Protein AF-A0A9J7HTY8-F1 (afdb_monomer_lite)

InterPro domains:
  IPR006966 Peroxin-3 [PF04882] (3-124)
  IPR006966 Peroxin-3 [PTHR28080] (1-126)

Radius of gyration: 23.82 Å; chains: 1; bounding box: 60×29×74 Å

Secondary structure (DSSP, 8-state):
--PPPPGGGTTTGGGS-HHHHHHHHHHHHHHHHHHSHHHHHHHHHHHHHHHHHHHHHHHHHHHHH------TT--S-------HHHHHHHHHHHHHHHTPSSS-HHHHHHHH-HHHHHHHHHHHHHHHS----S---

Organism: Branchiostoma floridae (NCBI:txid7739)

Structure (mmCIF, N/CA/C/O backbone):
data_AF-A0A9J7HTY8-F1
#
_entry.id   AF-A0A9J7HTY8-F1
#
loop_
_atom_site.group_PDB
_atom_site.id
_atom_site.type_symbol
_atom_site.label_atom_id
_atom_site.label_alt_id
_atom_site.label_comp_id
_atom_site.label_asym_id
_atom_site.label_entity_id
_atom_site.label_seq_id
_atom_site.pdbx_PDB_ins_code
_atom_site.Cartn_x
_atom_site.Cartn_y
_atom_site.Cartn_z
_atom_site.occupancy
_atom_site.B_iso_or_equiv
_atom_site.auth_seq_id
_atom_site.auth_comp_id
_atom_site.auth_asym_id
_atom_site.auth_atom_id
_atom_site.pdbx_PDB_model_num
ATOM 1 N N . MET A 1 1 ? 4.167 -3.353 11.905 1.00 80.31 1 MET A N 1
ATOM 2 C CA . MET A 1 1 ? 3.837 -1.914 12.057 1.00 80.31 1 MET A CA 1
ATOM 3 C C . MET A 1 1 ? 3.720 -1.522 13.525 1.00 80.31 1 MET A C 1
ATOM 5 O O . MET A 1 1 ? 4.128 -0.420 13.856 1.00 80.31 1 MET A O 1
ATOM 9 N N . LEU A 1 2 ? 3.249 -2.417 14.399 1.00 85.62 2 LEU A N 1
ATOM 10 C CA . LEU A 1 2 ? 3.370 -2.299 15.855 1.00 85.62 2 LEU A CA 1
ATOM 11 C C . LEU A 1 2 ? 4.432 -3.286 16.385 1.00 85.62 2 LEU A C 1
ATOM 13 O O . LEU A 1 2 ? 4.692 -4.280 15.700 1.00 85.62 2 LEU A O 1
ATOM 17 N N . PRO A 1 3 ? 5.073 -3.012 17.536 1.00 84.12 3 PRO A N 1
ATOM 18 C CA . PRO A 1 3 ? 5.941 -3.979 18.210 1.00 84.12 3 PRO A CA 1
ATOM 19 C C . PRO A 1 3 ? 5.132 -5.179 18.725 1.00 84.12 3 PRO A C 1
ATOM 21 O O . PRO A 1 3 ? 3.932 -5.056 18.966 1.00 84.12 3 PRO A O 1
ATOM 24 N N . GLU A 1 4 ? 5.779 -6.331 18.909 1.00 80.12 4 GLU A N 1
ATOM 25 C CA . GLU A 1 4 ? 5.144 -7.509 19.518 1.00 80.12 4 GLU A CA 1
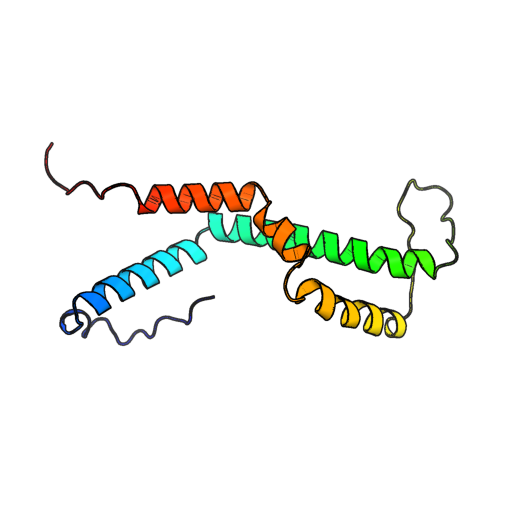ATOM 26 C C . GLU A 1 4 ? 4.679 -7.201 20.953 1.00 80.12 4 GLU A C 1
ATOM 28 O O . GLU A 1 4 ? 5.205 -6.304 21.614 1.00 80.12 4 GLU A O 1
ATOM 33 N N . GLU A 1 5 ? 3.636 -7.894 21.412 1.00 69.06 5 GLU A N 1
ATOM 34 C CA . GLU A 1 5 ? 3.170 -7.747 22.795 1.00 69.06 5 GLU A CA 1
ATOM 35 C C . GLU A 1 5 ? 4.123 -8.521 23.710 1.00 69.06 5 GLU A C 1
ATOM 37 O O . GLU A 1 5 ? 4.325 -9.717 23.522 1.00 69.06 5 GLU A O 1
ATOM 42 N N . GLU A 1 6 ? 4.723 -7.853 24.696 1.00 63.69 6 GLU A N 1
ATOM 43 C CA . GLU A 1 6 ? 5.432 -8.547 25.773 1.00 63.69 6 GLU A CA 1
ATOM 44 C C . GLU A 1 6 ? 4.388 -9.239 26.672 1.00 63.69 6 GLU A C 1
ATOM 46 O O . GLU A 1 6 ? 3.567 -8.569 27.301 1.00 63.69 6 GLU A O 1
ATOM 51 N N . GLU A 1 7 ? 4.413 -10.578 26.740 1.00 54.81 7 GLU A N 1
ATOM 52 C CA . GLU A 1 7 ? 3.445 -11.427 27.471 1.00 54.81 7 GLU A CA 1
ATOM 53 C C . GLU A 1 7 ? 3.369 -11.166 29.000 1.00 54.81 7 GLU A C 1
ATOM 55 O O . GLU A 1 7 ? 2.498 -11.701 29.685 1.00 54.81 7 GLU A O 1
ATOM 60 N N . GLU A 1 8 ? 4.229 -10.320 29.577 1.00 51.22 8 GLU A N 1
ATOM 61 C CA . GLU A 1 8 ? 4.382 -10.160 31.035 1.00 51.22 8 GLU A CA 1
ATOM 62 C C . GLU A 1 8 ? 3.332 -9.266 31.743 1.00 51.22 8 GLU A C 1
ATOM 64 O O . GLU A 1 8 ? 3.471 -8.976 32.932 1.00 51.22 8 GLU A O 1
ATOM 69 N N . LYS A 1 9 ? 2.253 -8.820 31.084 1.00 52.62 9 LYS A N 1
ATOM 70 C CA . LYS A 1 9 ? 1.348 -7.782 31.644 1.00 52.62 9 LYS A CA 1
ATOM 71 C C . LYS A 1 9 ? -0.061 -8.206 32.067 1.00 52.62 9 LYS A C 1
ATOM 73 O O . LYS A 1 9 ? -0.856 -7.337 32.426 1.00 52.62 9 LYS A O 1
ATOM 78 N N . LEU A 1 10 ? -0.379 -9.499 32.115 1.00 50.31 10 LEU A N 1
ATOM 79 C CA . LEU A 1 10 ? -1.708 -9.945 32.569 1.00 50.31 10 LEU A CA 1
ATOM 80 C C . LEU A 1 10 ? -1.970 -9.678 34.069 1.00 50.31 10 LEU A C 1
ATOM 82 O O . LEU A 1 10 ? -3.116 -9.436 34.436 1.00 50.31 10 LEU A O 1
ATOM 86 N N . ASP A 1 11 ? -0.929 -9.595 34.908 1.00 49.44 11 ASP A N 1
ATOM 87 C CA . ASP A 1 11 ? -1.059 -9.344 36.361 1.00 49.44 11 ASP A CA 1
ATOM 88 C C . ASP A 1 11 ? -0.927 -7.860 36.781 1.00 49.44 11 ASP A C 1
ATOM 90 O O . ASP A 1 11 ? -1.134 -7.527 37.947 1.00 49.44 11 ASP A O 1
ATOM 94 N N . GLN A 1 12 ? -0.600 -6.938 35.861 1.00 54.50 12 GLN A N 1
ATOM 95 C CA . GLN A 1 12 ? -0.390 -5.509 36.180 1.00 54.50 12 GLN A CA 1
ATOM 96 C C . GLN A 1 12 ? -1.484 -4.565 35.663 1.00 54.50 12 GLN A C 1
ATOM 98 O O . GLN A 1 12 ? -1.504 -3.397 36.061 1.00 54.50 12 GLN A O 1
ATOM 103 N N . ALA A 1 13 ? -2.424 -5.046 34.843 1.00 53.38 13 ALA A N 1
ATOM 104 C CA . ALA A 1 13 ? -3.472 -4.215 34.240 1.00 53.38 13 ALA A CA 1
ATOM 105 C C . ALA A 1 13 ? -4.341 -3.476 35.280 1.00 53.38 13 ALA A C 1
ATOM 107 O O . ALA A 1 13 ? -4.769 -2.349 35.045 1.00 53.38 13 ALA A O 1
ATOM 108 N N . SER A 1 14 ? -4.536 -4.053 36.471 1.00 54.28 14 SER A N 1
ATOM 109 C CA . SER A 1 14 ? -5.301 -3.427 37.559 1.00 54.28 14 SER A CA 1
ATOM 110 C C . SER A 1 14 ? -4.567 -2.298 38.299 1.00 54.28 14 SER A C 1
ATOM 112 O O . SER A 1 14 ? -5.171 -1.653 39.152 1.00 54.28 14 SER A O 1
ATOM 114 N N . SER A 1 15 ? -3.277 -2.069 38.018 1.00 65.25 15 SER A N 1
ATOM 115 C CA . SER A 1 15 ? -2.462 -1.001 38.631 1.00 65.25 15 SER A CA 1
ATOM 116 C C . SER A 1 15 ? -2.189 0.193 37.709 1.00 65.25 15 SER A C 1
ATOM 118 O O . SER A 1 15 ? -1.566 1.164 38.136 1.00 65.25 15 SER A O 1
ATOM 120 N N . LEU A 1 16 ? -2.652 0.131 36.459 1.00 72.81 16 LEU A N 1
ATOM 121 C CA . LEU A 1 16 ? -2.436 1.168 35.455 1.00 72.81 16 LEU A CA 1
ATOM 122 C C . LEU A 1 16 ? -3.377 2.360 35.662 1.00 72.81 16 LEU A C 1
ATOM 124 O O . LEU A 1 16 ? -4.531 2.189 36.070 1.00 72.81 16 LEU A O 1
ATOM 128 N N . SER A 1 17 ? -2.894 3.566 35.342 1.00 86.19 17 SER A N 1
ATOM 129 C CA . SER A 1 17 ? -3.732 4.770 35.309 1.00 86.19 17 SER A CA 1
ATOM 130 C C . SER A 1 17 ? -4.909 4.577 34.347 1.00 86.19 17 SER A C 1
ATOM 132 O O . SER A 1 17 ? -4.826 3.800 33.396 1.00 86.19 17 SER A O 1
ATOM 134 N N . GLN A 1 18 ? -6.008 5.304 34.553 1.00 87.38 18 GLN A N 1
ATOM 135 C CA . GLN A 1 18 ? -7.152 5.267 33.638 1.00 87.38 18 GLN A CA 1
ATOM 136 C C . GLN A 1 18 ? -6.737 5.612 32.195 1.00 87.38 18 GLN A C 1
ATOM 138 O O . GLN A 1 18 ? -7.201 4.970 31.256 1.00 87.38 18 GLN A O 1
ATOM 143 N N . ASP A 1 19 ? -5.812 6.559 32.026 1.00 90.25 19 ASP A N 1
ATOM 144 C CA . ASP A 1 19 ? -5.268 6.937 30.716 1.00 90.25 19 ASP A CA 1
ATOM 145 C C . ASP A 1 19 ? -4.452 5.803 30.077 1.00 90.25 19 ASP A C 1
ATOM 147 O O . ASP A 1 19 ? -4.559 5.561 28.875 1.00 90.25 19 ASP A O 1
ATOM 151 N N . ASP A 1 20 ? -3.689 5.058 30.881 1.00 89.12 20 ASP A N 1
ATOM 152 C CA . ASP A 1 20 ? -2.898 3.915 30.412 1.00 89.12 20 ASP A CA 1
ATOM 153 C C . ASP A 1 20 ? -3.805 2.762 29.966 1.00 89.12 20 ASP A C 1
ATOM 155 O O . ASP A 1 20 ? -3.519 2.096 28.972 1.00 89.12 20 ASP A O 1
ATOM 159 N N . GLN A 1 21 ? -4.926 2.549 30.660 1.00 87.75 21 GLN A N 1
ATOM 160 C CA . GLN A 1 21 ? -5.930 1.556 30.269 1.00 87.75 21 GLN A CA 1
ATOM 161 C C . GLN A 1 21 ? -6.596 1.929 28.936 1.00 87.75 21 GLN A C 1
ATOM 163 O O . GLN A 1 21 ? -6.789 1.066 28.078 1.00 87.75 21 GLN A O 1
ATOM 168 N N . VAL A 1 22 ? -6.908 3.215 28.726 1.00 90.56 22 VAL A N 1
ATOM 169 C CA . VAL A 1 22 ? -7.444 3.716 27.448 1.00 90.56 22 VAL A CA 1
ATOM 170 C C . VAL A 1 22 ? -6.420 3.555 26.326 1.00 90.56 22 VAL A C 1
ATOM 172 O O . VAL A 1 22 ? -6.765 3.069 25.250 1.00 90.56 22 VAL A O 1
ATOM 175 N N . LEU A 1 23 ? -5.158 3.913 26.570 1.00 90.44 23 LEU A N 1
ATOM 176 C CA . LEU A 1 23 ? -4.084 3.758 25.591 1.00 90.44 23 LEU A CA 1
ATOM 177 C C . LEU A 1 23 ? -3.850 2.286 25.232 1.00 90.44 23 LEU A C 1
ATOM 179 O O . LEU A 1 23 ? -3.710 1.963 24.055 1.00 90.44 23 LEU A O 1
ATOM 183 N N . GLN A 1 24 ? -3.841 1.388 26.220 1.00 89.44 24 GLN A N 1
ATOM 184 C CA . GLN A 1 24 ? -3.686 -0.047 25.986 1.00 89.44 24 GLN A CA 1
ATOM 185 C C . GLN A 1 24 ? -4.833 -0.599 25.134 1.00 89.44 24 GLN A C 1
ATOM 187 O O . GLN A 1 24 ? -4.581 -1.347 24.190 1.00 89.44 24 GLN A O 1
ATOM 192 N N . LYS A 1 25 ? -6.075 -0.182 25.415 1.00 90.19 25 LYS A N 1
ATOM 193 C CA . LYS A 1 25 ? -7.238 -0.538 24.596 1.00 90.19 25 LYS A CA 1
ATOM 194 C C . LYS A 1 25 ? -7.080 -0.043 23.155 1.00 90.19 25 LYS A C 1
ATOM 196 O O . LYS A 1 25 ? -7.235 -0.833 22.233 1.00 90.19 25 LYS A O 1
ATOM 201 N N . LEU A 1 26 ? -6.698 1.221 22.958 1.00 92.31 26 LEU A N 1
ATOM 202 C CA . LEU A 1 26 ? -6.503 1.788 21.620 1.00 92.31 26 LEU A CA 1
ATOM 203 C C . LEU A 1 26 ? -5.404 1.054 20.835 1.00 92.31 26 LEU A C 1
ATOM 205 O O . LEU A 1 26 ? -5.549 0.820 19.637 1.00 92.31 26 LEU A O 1
ATOM 209 N N . LEU A 1 27 ? -4.304 0.677 21.495 1.00 92.56 27 LEU A N 1
ATOM 210 C CA . LEU A 1 27 ? -3.215 -0.082 20.871 1.00 92.56 27 LEU A CA 1
ATOM 211 C C . LEU A 1 27 ? -3.642 -1.501 20.485 1.00 92.56 27 LEU A C 1
ATOM 213 O O . LEU A 1 27 ? -3.281 -1.953 19.400 1.00 92.56 27 LEU A O 1
ATOM 217 N N . SER A 1 28 ? -4.416 -2.173 21.342 1.00 91.38 28 SER A N 1
ATOM 218 C CA . SER A 1 28 ? -5.009 -3.483 21.049 1.00 91.38 28 SER A CA 1
ATOM 219 C C . SER A 1 28 ? -5.958 -3.398 19.852 1.00 91.38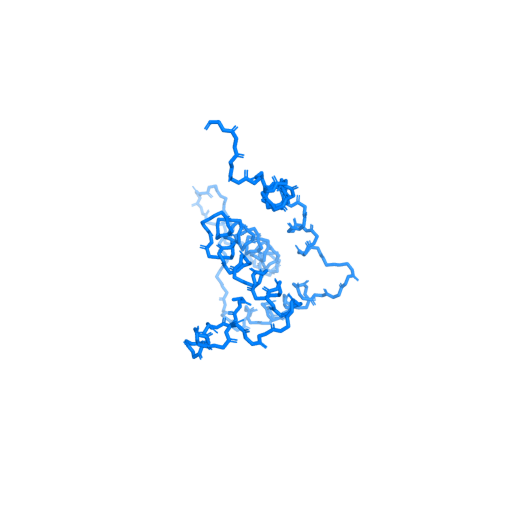 28 SER A C 1
ATOM 221 O O . SER A 1 28 ? -5.769 -4.118 18.879 1.00 91.38 28 SER A O 1
ATOM 223 N N . GLU A 1 29 ? -6.894 -2.450 19.850 1.00 94.00 29 GLU A N 1
ATOM 224 C CA . GLU A 1 29 ? -7.827 -2.258 18.733 1.00 94.00 29 GLU A CA 1
ATOM 225 C C . GLU A 1 29 ? -7.093 -1.886 17.432 1.00 94.00 29 GLU A C 1
ATOM 227 O O . GLU A 1 29 ? -7.432 -2.365 16.352 1.00 94.00 29 GLU A O 1
ATOM 232 N N . THR A 1 30 ? -6.034 -1.073 17.517 1.00 95.12 30 THR A N 1
ATOM 233 C CA . THR A 1 30 ? -5.198 -0.732 16.353 1.00 95.12 30 THR A CA 1
ATOM 234 C C . THR A 1 30 ? -4.444 -1.954 15.823 1.00 95.12 30 THR A C 1
ATOM 236 O O . THR A 1 30 ? -4.271 -2.082 14.610 1.00 95.12 30 THR A O 1
ATOM 239 N N . ARG A 1 31 ? -3.991 -2.858 16.700 1.00 94.81 31 ARG A N 1
ATOM 240 C CA . ARG A 1 31 ? -3.363 -4.122 16.297 1.00 94.81 31 ARG A CA 1
ATOM 241 C C . ARG A 1 31 ? -4.350 -4.995 15.542 1.00 94.81 31 ARG A C 1
ATOM 243 O O . ARG A 1 31 ? -4.046 -5.365 14.411 1.00 94.81 31 ARG A O 1
ATOM 250 N N . ASP A 1 32 ? -5.533 -5.216 16.108 1.00 94.81 32 ASP A N 1
ATOM 251 C CA . ASP A 1 32 ? -6.597 -5.992 15.466 1.00 94.81 32 ASP A CA 1
ATOM 252 C C . ASP A 1 32 ? -6.938 -5.411 14.083 1.00 94.81 32 ASP A C 1
ATOM 254 O O . ASP A 1 32 ? -7.073 -6.138 13.097 1.00 94.81 32 ASP A O 1
ATOM 258 N N . MET A 1 33 ? -6.982 -4.079 13.974 1.00 95.69 33 MET A N 1
ATOM 259 C CA . MET A 1 33 ? -7.188 -3.390 12.701 1.00 95.69 33 MET A CA 1
ATOM 260 C C . MET A 1 33 ? -6.054 -3.617 11.696 1.00 95.69 33 MET A C 1
ATOM 262 O O . MET A 1 33 ? -6.337 -3.868 10.528 1.00 95.69 33 MET A O 1
ATOM 266 N N . ILE A 1 34 ? -4.785 -3.543 12.106 1.00 95.94 34 ILE A N 1
ATOM 267 C CA . ILE A 1 34 ? -3.626 -3.779 11.221 1.00 95.94 34 ILE A CA 1
ATOM 268 C C . ILE A 1 34 ? -3.537 -5.251 10.793 1.00 95.94 34 ILE A C 1
ATOM 270 O O . ILE A 1 34 ? -3.081 -5.554 9.690 1.00 95.94 34 ILE A O 1
ATOM 274 N N . GLU A 1 35 ? -3.967 -6.172 11.648 1.00 95.19 35 GLU A N 1
ATOM 275 C CA . GLU A 1 35 ? -3.987 -7.606 11.357 1.00 95.19 35 GLU A CA 1
ATOM 276 C C . GLU A 1 35 ? -5.209 -8.018 10.524 1.00 95.19 35 GLU A C 1
ATOM 278 O O . GLU A 1 35 ? -5.195 -9.081 9.897 1.00 95.19 35 GLU A O 1
ATOM 283 N N . SER A 1 36 ? -6.230 -7.159 10.440 1.00 96.81 36 SER A N 1
ATOM 284 C CA . SER A 1 36 ? -7.446 -7.412 9.670 1.00 96.81 36 SER A CA 1
ATOM 285 C C . SER A 1 36 ? -7.183 -7.652 8.177 1.00 96.81 36 SER A C 1
ATOM 287 O O . SER A 1 36 ? -6.293 -7.069 7.549 1.00 96.81 36 SER A O 1
ATOM 289 N N . VAL A 1 37 ? -8.024 -8.495 7.573 1.00 97.75 37 VAL A N 1
ATOM 290 C CA . VAL A 1 37 ? -7.979 -8.798 6.132 1.00 97.75 37 VAL A CA 1
ATOM 291 C C . VAL A 1 37 ? -8.250 -7.547 5.290 1.00 97.75 37 VAL A C 1
ATOM 293 O O . VAL A 1 37 ? -7.645 -7.375 4.229 1.00 97.75 37 VAL A O 1
ATOM 296 N N . ASP A 1 38 ? -9.116 -6.653 5.769 1.00 97.06 38 ASP A N 1
ATOM 297 C CA . ASP A 1 38 ? -9.447 -5.406 5.081 1.00 97.06 38 ASP A CA 1
ATOM 298 C C . ASP A 1 38 ? -8.228 -4.482 5.000 1.00 97.06 38 ASP A C 1
ATOM 300 O O . ASP A 1 38 ? -7.901 -3.988 3.917 1.00 97.06 38 ASP A O 1
ATOM 304 N N . PHE A 1 39 ? -7.488 -4.327 6.105 1.00 97.62 39 PHE A N 1
ATOM 305 C CA . PHE A 1 39 ? -6.240 -3.567 6.108 1.00 97.62 39 PHE A CA 1
ATOM 306 C C . PHE A 1 39 ? -5.203 -4.177 5.162 1.00 97.62 39 PHE A C 1
ATOM 308 O O . PHE A 1 39 ? -4.629 -3.462 4.339 1.00 97.62 39 PHE A O 1
ATOM 315 N N . GLN A 1 40 ? -4.989 -5.496 5.226 1.00 97.44 40 GLN A N 1
ATOM 316 C CA . GLN A 1 40 ? -4.046 -6.186 4.339 1.00 97.44 40 GLN A CA 1
ATOM 317 C C . GLN A 1 40 ? -4.418 -6.000 2.861 1.00 97.44 40 GLN A C 1
ATOM 319 O O . GLN A 1 40 ? -3.552 -5.708 2.039 1.00 97.44 40 GLN A O 1
ATOM 324 N N . THR A 1 41 ? -5.709 -6.085 2.527 1.00 98.00 41 THR A N 1
ATOM 325 C CA . THR A 1 41 ? -6.218 -5.890 1.161 1.00 98.00 41 THR A CA 1
ATOM 326 C C . THR A 1 41 ? -5.925 -4.483 0.646 1.00 98.00 41 THR A C 1
ATOM 328 O O . THR A 1 41 ? -5.460 -4.312 -0.484 1.00 98.00 41 THR A O 1
ATOM 331 N N . VAL A 1 42 ? -6.182 -3.463 1.464 1.00 97.88 42 VAL A N 1
ATOM 332 C CA . VAL A 1 42 ? -5.924 -2.063 1.104 1.00 97.88 42 VAL A CA 1
ATOM 333 C C . VAL A 1 42 ? -4.424 -1.813 0.977 1.00 97.88 42 VAL A C 1
ATOM 335 O O . VAL A 1 42 ? -3.989 -1.219 -0.008 1.00 97.88 42 VAL A O 1
ATOM 338 N N . LEU A 1 43 ? -3.618 -2.327 1.910 1.00 97.31 43 LEU A N 1
ATOM 339 C CA . LEU A 1 43 ? -2.162 -2.218 1.866 1.00 97.31 43 LEU A CA 1
ATOM 340 C C . LEU A 1 43 ? -1.581 -2.861 0.600 1.00 97.31 43 LEU A C 1
ATOM 342 O O . LEU A 1 43 ? -0.751 -2.245 -0.070 1.00 97.31 43 LEU A O 1
ATOM 346 N N . SER A 1 44 ? -2.034 -4.063 0.233 1.00 97.56 44 SER A N 1
ATOM 347 C CA . SER A 1 44 ? -1.617 -4.728 -1.004 1.00 97.56 44 SER A CA 1
ATOM 348 C C . SER A 1 44 ? -1.948 -3.894 -2.240 1.00 97.56 44 SER A C 1
ATOM 350 O O . SER A 1 44 ? -1.079 -3.723 -3.092 1.00 97.56 44 SER A O 1
ATOM 352 N N . LYS A 1 45 ? -3.149 -3.302 -2.311 1.00 96.88 45 LYS A N 1
ATOM 353 C CA . LYS A 1 45 ? -3.529 -2.403 -3.414 1.00 96.88 45 LYS A CA 1
ATOM 354 C C . LYS A 1 45 ? -2.641 -1.160 -3.483 1.00 96.88 45 LYS A C 1
ATOM 356 O O . LYS A 1 45 ? -2.222 -0.772 -4.572 1.00 96.88 45 LYS A O 1
ATOM 361 N N . CYS A 1 46 ? -2.319 -0.550 -2.342 1.00 95.94 46 CYS A N 1
ATOM 362 C CA . CYS A 1 46 ? -1.406 0.594 -2.279 1.00 95.94 46 CYS A CA 1
ATOM 363 C C . CYS A 1 46 ? -0.002 0.234 -2.787 1.00 95.94 46 CYS A C 1
ATOM 365 O O . CYS A 1 46 ? 0.601 0.995 -3.548 1.00 95.94 46 CYS A O 1
ATOM 367 N N . LEU A 1 47 ? 0.520 -0.930 -2.389 1.00 95.81 47 LEU A N 1
ATOM 368 C CA . LEU A 1 47 ? 1.824 -1.413 -2.842 1.00 95.81 47 LEU A CA 1
ATOM 369 C C . LEU A 1 47 ? 1.819 -1.707 -4.344 1.00 95.81 47 LEU A C 1
ATOM 371 O O . LEU A 1 47 ? 2.722 -1.261 -5.045 1.00 95.81 47 LEU A O 1
ATOM 375 N N . GLU A 1 48 ? 0.801 -2.399 -4.851 1.00 95.75 48 GLU A N 1
ATOM 376 C CA . GLU A 1 48 ? 0.669 -2.717 -6.276 1.00 95.75 48 GLU A CA 1
ATOM 377 C C . GLU A 1 48 ? 0.603 -1.452 -7.142 1.00 95.75 48 GLU A C 1
ATOM 379 O O . GLU A 1 48 ? 1.347 -1.334 -8.120 1.00 95.75 48 GLU A O 1
ATOM 384 N N . ALA A 1 49 ? -0.210 -0.467 -6.747 1.00 93.69 49 ALA A N 1
ATOM 385 C CA . ALA A 1 49 ? -0.284 0.824 -7.428 1.00 93.69 49 ALA A CA 1
ATOM 386 C C . ALA A 1 49 ? 1.074 1.551 -7.421 1.00 93.69 49 ALA A C 1
ATOM 388 O O . ALA A 1 49 ? 1.527 2.044 -8.455 1.00 93.69 49 ALA A O 1
ATOM 389 N N . SER A 1 50 ? 1.763 1.555 -6.275 1.00 91.94 50 SER A N 1
ATOM 390 C CA . SER A 1 50 ? 3.073 2.204 -6.128 1.00 91.94 50 SER A CA 1
ATOM 391 C C . SER A 1 50 ? 4.159 1.532 -6.969 1.00 91.94 50 SER A C 1
ATOM 393 O O . SER A 1 50 ? 4.953 2.218 -7.611 1.00 91.94 50 SER A O 1
ATOM 395 N N . PHE A 1 51 ? 4.199 0.197 -6.997 1.00 93.62 51 PHE A N 1
ATOM 396 C CA . PHE A 1 51 ? 5.162 -0.549 -7.808 1.00 93.62 51 PHE A CA 1
ATOM 397 C C . PHE A 1 51 ? 4.876 -0.428 -9.303 1.00 93.62 51 PHE A C 1
ATOM 399 O O . PHE A 1 51 ? 5.820 -0.322 -10.081 1.00 93.62 51 PHE A O 1
ATOM 406 N N . THR A 1 52 ? 3.604 -0.392 -9.705 1.00 92.81 52 THR A N 1
ATOM 407 C CA . THR A 1 52 ? 3.218 -0.133 -11.101 1.00 92.81 52 THR A CA 1
ATOM 408 C C . THR A 1 52 ? 3.759 1.221 -11.549 1.00 92.81 52 THR A C 1
ATOM 410 O O . THR A 1 52 ? 4.499 1.297 -12.526 1.00 92.81 52 THR A O 1
ATOM 413 N N . ARG A 1 53 ? 3.514 2.268 -10.754 1.00 90.94 53 ARG A N 1
ATOM 414 C CA . ARG A 1 53 ? 4.042 3.609 -11.012 1.00 90.94 53 ARG A CA 1
ATOM 415 C C . ARG A 1 53 ? 5.571 3.647 -11.067 1.00 90.94 53 ARG A C 1
ATOM 417 O O . ARG A 1 53 ? 6.137 4.259 -11.968 1.00 90.94 53 ARG A O 1
ATOM 424 N N . LEU A 1 54 ? 6.242 2.997 -10.115 1.00 91.81 54 LEU A N 1
ATOM 425 C CA . LEU A 1 54 ? 7.702 2.916 -10.090 1.00 91.81 54 LEU A CA 1
ATOM 426 C C . LEU A 1 54 ? 8.241 2.281 -11.379 1.00 91.81 54 LEU A C 1
ATOM 428 O O . LEU A 1 54 ? 9.189 2.790 -11.976 1.00 91.81 54 LEU A O 1
ATOM 432 N N . CYS A 1 55 ? 7.627 1.184 -11.823 1.00 89.94 55 CYS A N 1
ATOM 433 C CA . CYS A 1 55 ? 7.977 0.523 -13.074 1.00 89.94 55 CYS A CA 1
ATOM 434 C C . CYS A 1 55 ? 7.744 1.429 -14.290 1.00 89.94 55 CYS A C 1
ATOM 436 O O . CYS A 1 55 ? 8.603 1.461 -15.171 1.00 89.94 55 CYS A O 1
ATOM 438 N N . ASP A 1 56 ? 6.649 2.191 -14.326 1.00 88.50 56 ASP A N 1
ATOM 439 C CA . ASP A 1 56 ? 6.363 3.143 -15.405 1.00 88.50 56 ASP A CA 1
ATOM 440 C C . ASP A 1 56 ? 7.420 4.257 -15.473 1.00 88.50 56 ASP A C 1
ATOM 442 O O . ASP A 1 56 ? 7.965 4.546 -16.543 1.00 88.50 56 ASP A O 1
ATOM 446 N N . GLU A 1 57 ? 7.776 4.849 -14.328 1.00 88.56 57 GLU A N 1
ATOM 447 C CA . GLU A 1 57 ? 8.792 5.906 -14.254 1.00 88.56 57 GLU A CA 1
ATOM 448 C C . GLU A 1 57 ? 10.180 5.390 -14.649 1.00 88.56 57 GLU A C 1
ATOM 450 O O . GLU A 1 57 ? 10.897 6.042 -15.410 1.00 88.56 57 GLU A O 1
ATOM 455 N N . VAL A 1 58 ? 10.555 4.193 -14.191 1.00 88.19 58 VAL A N 1
ATOM 456 C CA . VAL A 1 58 ? 11.813 3.535 -14.571 1.00 88.19 58 VAL A CA 1
ATOM 457 C C . VAL A 1 58 ? 11.814 3.151 -16.058 1.00 88.19 58 VAL A C 1
ATOM 459 O O . VAL A 1 58 ? 12.828 3.316 -16.743 1.00 88.19 58 VAL A O 1
ATOM 462 N N . GLY A 1 59 ? 10.678 2.693 -16.585 1.00 84.75 59 GLY A N 1
ATOM 463 C CA . GLY A 1 59 ? 10.503 2.305 -17.984 1.00 84.75 59 GLY A CA 1
ATOM 464 C C . GLY A 1 59 ? 10.761 3.449 -18.966 1.00 84.75 59 GLY A C 1
ATOM 465 O O . GLY A 1 59 ? 11.315 3.217 -20.047 1.00 84.75 59 GLY A O 1
ATOM 466 N N . VAL A 1 60 ? 10.454 4.692 -18.580 1.00 83.62 60 VAL A N 1
ATOM 467 C CA . VAL A 1 60 ? 10.739 5.890 -19.392 1.00 83.62 60 VAL A CA 1
ATOM 468 C C . VAL A 1 60 ? 12.241 6.046 -19.663 1.00 83.62 60 VAL A C 1
ATOM 470 O O . VAL A 1 60 ? 12.630 6.303 -20.804 1.00 83.62 60 VAL A O 1
ATOM 473 N N . PHE A 1 61 ? 13.101 5.832 -18.661 1.00 82.69 61 PHE A N 1
ATOM 474 C CA . PHE A 1 61 ? 14.558 5.968 -18.816 1.00 82.69 61 PHE A CA 1
ATOM 475 C C . PHE A 1 61 ? 15.132 4.954 -19.806 1.00 82.69 61 PHE A C 1
ATOM 477 O O . PHE A 1 61 ? 16.009 5.273 -20.608 1.00 82.69 61 PHE A O 1
ATOM 484 N N . PHE A 1 62 ? 14.612 3.731 -19.787 1.00 81.06 62 PHE A N 1
ATOM 485 C CA . PHE A 1 62 ? 15.107 2.655 -20.640 1.00 81.06 62 PHE A CA 1
ATOM 486 C C . PHE A 1 62 ? 14.524 2.683 -22.050 1.00 81.06 62 PHE A C 1
ATOM 488 O O . PHE A 1 62 ? 15.193 2.267 -22.996 1.00 81.06 62 PHE A O 1
ATOM 495 N N . SER A 1 63 ? 13.324 3.242 -22.206 1.00 72.88 63 SER A N 1
ATOM 496 C CA . SER A 1 63 ? 12.726 3.511 -23.516 1.00 72.88 63 SER A CA 1
ATOM 497 C C . SER A 1 63 ? 13.461 4.629 -24.264 1.00 72.88 63 SER A C 1
ATOM 499 O O . SER A 1 63 ? 13.509 4.613 -25.490 1.00 72.88 63 SER A O 1
ATOM 501 N N . ALA A 1 64 ? 14.066 5.580 -23.541 1.00 65.31 64 ALA A N 1
ATOM 502 C CA . ALA A 1 64 ? 14.840 6.677 -24.124 1.00 65.31 64 ALA A CA 1
ATOM 503 C C . ALA A 1 64 ? 16.267 6.271 -24.554 1.00 65.31 64 ALA A C 1
ATOM 505 O O . ALA A 1 64 ? 16.807 6.851 -25.494 1.00 65.31 64 ALA A O 1
ATOM 506 N N . GLU A 1 65 ? 16.883 5.285 -23.888 1.00 58.94 65 GLU A N 1
ATOM 507 C CA . GLU A 1 65 ? 18.243 4.808 -24.205 1.00 58.94 65 GLU A CA 1
ATOM 508 C C . GLU A 1 65 ? 18.290 3.646 -25.219 1.00 58.94 65 GLU A C 1
ATOM 510 O O . GLU A 1 65 ? 19.348 3.364 -25.790 1.00 58.94 65 GLU A O 1
ATOM 515 N N . GLY A 1 66 ? 17.183 2.925 -25.417 1.00 55.81 66 GLY A N 1
ATOM 516 C CA . GLY A 1 66 ? 17.148 1.681 -26.182 1.00 55.81 66 GLY A CA 1
ATOM 517 C C . GLY A 1 66 ? 16.767 1.866 -27.650 1.00 55.81 66 GLY A C 1
ATOM 518 O O . GLY A 1 66 ? 15.634 2.217 -27.962 1.00 55.81 66 GLY A O 1
ATOM 519 N N . ASN A 1 67 ? 17.683 1.511 -28.560 1.00 53.78 67 ASN A N 1
ATOM 520 C CA . ASN A 1 67 ? 17.352 1.116 -29.933 1.00 53.78 67 ASN A CA 1
ATOM 521 C C . ASN A 1 67 ? 16.262 0.034 -29.856 1.00 53.78 67 ASN A C 1
ATOM 523 O O . ASN A 1 67 ? 16.550 -1.098 -29.459 1.00 53.78 67 ASN A O 1
ATOM 527 N N . ALA A 1 68 ? 15.015 0.382 -30.174 1.00 52.59 68 ALA A N 1
ATOM 528 C CA . ALA A 1 68 ? 13.914 -0.565 -30.187 1.00 52.59 68 ALA A CA 1
ATOM 529 C C . ALA A 1 68 ? 14.240 -1.683 -31.186 1.00 52.59 68 ALA A C 1
ATOM 531 O O . ALA A 1 68 ? 14.167 -1.492 -32.399 1.00 52.59 68 ALA A O 1
ATOM 532 N N . VAL A 1 69 ? 14.621 -2.860 -30.691 1.00 53.19 69 VAL A N 1
ATOM 533 C CA . VAL A 1 69 ? 14.559 -4.073 -31.503 1.00 53.19 69 VAL A CA 1
ATOM 534 C C . VAL A 1 69 ? 13.076 -4.375 -31.637 1.00 53.19 69 VAL A C 1
ATOM 536 O O . VAL A 1 69 ? 12.452 -4.875 -30.703 1.00 53.19 69 VAL A O 1
ATOM 539 N N . ALA A 1 70 ? 12.499 -3.974 -32.769 1.00 49.62 70 ALA A N 1
ATOM 540 C CA . ALA A 1 70 ? 11.160 -4.377 -33.153 1.00 49.62 70 ALA A CA 1
ATOM 541 C C . ALA A 1 70 ? 11.154 -5.909 -33.219 1.00 49.62 70 ALA A C 1
ATOM 543 O O . ALA A 1 70 ? 11.706 -6.503 -34.145 1.00 49.62 70 ALA A O 1
ATOM 544 N N . ALA A 1 71 ? 10.607 -6.546 -32.187 1.00 49.56 71 ALA A N 1
ATOM 545 C CA . ALA A 1 71 ? 10.250 -7.946 -32.266 1.00 49.56 71 ALA A CA 1
ATOM 546 C C . ALA A 1 71 ? 9.089 -8.035 -33.261 1.00 49.56 71 ALA A C 1
ATOM 548 O O . ALA A 1 71 ? 8.019 -7.468 -33.043 1.00 49.56 71 ALA A O 1
ATOM 549 N N . ASP A 1 72 ? 9.364 -8.672 -34.390 1.00 48.38 72 ASP A N 1
ATOM 550 C CA . ASP A 1 72 ? 8.399 -9.002 -35.426 1.00 48.38 72 ASP A CA 1
ATOM 551 C C . ASP A 1 72 ? 7.217 -9.768 -34.798 1.00 48.38 72 ASP A C 1
ATOM 553 O O . ASP A 1 72 ? 7.403 -10.838 -34.218 1.00 48.38 72 ASP A O 1
ATOM 557 N N . GLY A 1 73 ? 6.011 -9.198 -34.880 1.00 52.34 73 GLY A N 1
ATOM 558 C CA . GLY A 1 73 ? 4.764 -9.963 -34.792 1.00 52.34 73 GLY A CA 1
ATOM 559 C C . GLY A 1 73 ? 3.933 -9.948 -33.504 1.00 52.34 73 GLY A C 1
ATOM 560 O O . GLY A 1 73 ? 2.912 -10.628 -33.510 1.00 52.34 73 GLY A O 1
ATOM 561 N N . ASP A 1 74 ? 4.263 -9.193 -32.450 1.00 49.12 74 ASP A N 1
ATOM 562 C CA . ASP A 1 74 ? 3.397 -9.130 -31.254 1.00 49.12 74 ASP A CA 1
ATOM 563 C C . ASP A 1 74 ? 3.063 -7.688 -30.853 1.00 49.12 74 ASP A C 1
ATOM 565 O O . ASP 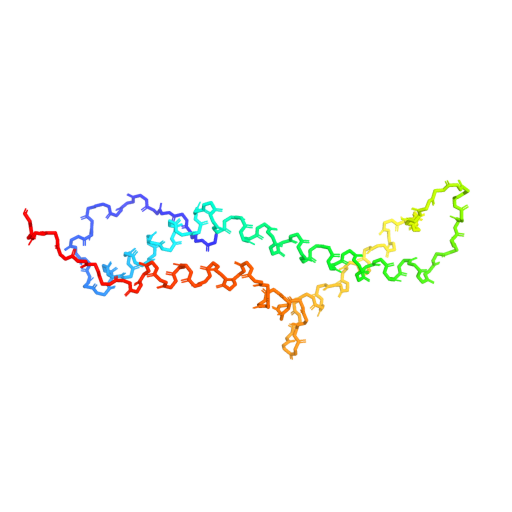A 1 74 ? 3.942 -6.834 -30.701 1.00 49.12 74 ASP A O 1
ATOM 569 N N . MET A 1 75 ? 1.769 -7.388 -30.728 1.00 55.59 75 MET A N 1
ATOM 570 C CA . MET A 1 75 ? 1.303 -6.074 -30.298 1.00 55.59 75 MET A CA 1
ATOM 571 C C . MET A 1 75 ? 1.670 -5.846 -28.827 1.00 55.59 75 MET A C 1
ATOM 573 O O . MET A 1 75 ? 0.933 -6.221 -27.925 1.00 55.59 75 MET A O 1
ATOM 577 N N . GLY A 1 76 ? 2.761 -5.111 -28.621 1.00 55.81 76 GLY A N 1
ATOM 578 C CA . GLY A 1 76 ? 2.820 -4.066 -27.604 1.00 55.81 76 GLY A CA 1
ATOM 579 C C . GLY A 1 76 ? 3.350 -4.457 -26.230 1.00 55.81 76 GLY A C 1
ATOM 580 O O . GLY A 1 76 ? 2.563 -4.549 -25.309 1.00 55.81 76 GLY A O 1
ATOM 581 N N . VAL A 1 77 ? 4.679 -4.524 -26.073 1.00 56.72 77 VAL A N 1
ATOM 582 C CA . VAL A 1 77 ? 5.468 -3.807 -25.039 1.00 56.72 77 VAL A CA 1
ATOM 583 C C . VAL A 1 77 ? 6.932 -3.786 -25.527 1.00 56.72 77 VAL A C 1
ATOM 585 O O . VAL A 1 77 ? 7.443 -4.847 -25.895 1.00 56.72 77 VAL A O 1
ATOM 588 N N . PRO A 1 78 ? 7.655 -2.648 -25.569 1.00 58.38 78 PRO A N 1
ATOM 589 C CA . PRO A 1 78 ? 9.069 -2.657 -25.944 1.00 58.38 78 PRO A CA 1
ATOM 590 C C . PRO A 1 78 ? 9.898 -3.410 -24.891 1.00 58.38 78 PRO A C 1
ATOM 592 O O . PRO A 1 78 ? 10.108 -2.935 -23.777 1.00 58.38 78 PRO A O 1
ATOM 595 N N . LYS A 1 79 ? 10.385 -4.606 -25.240 1.00 65.94 79 LYS A N 1
ATOM 596 C CA . LYS A 1 79 ? 11.235 -5.420 -24.363 1.00 65.94 79 LYS A CA 1
ATOM 597 C C . LYS A 1 79 ? 12.698 -5.004 -24.515 1.00 65.94 79 LYS A C 1
ATOM 599 O O . LYS A 1 79 ? 13.380 -5.431 -25.444 1.00 65.94 79 LYS A O 1
ATOM 604 N N . VAL A 1 80 ? 13.194 -4.188 -23.588 1.00 72.69 80 VAL A N 1
ATOM 605 C CA . VAL A 1 80 ? 14.604 -3.764 -23.551 1.00 72.69 80 VAL A CA 1
ATOM 606 C C . VAL A 1 80 ? 15.385 -4.666 -22.592 1.00 72.69 80 VAL A C 1
ATOM 608 O O . VAL A 1 80 ? 14.972 -4.887 -21.458 1.00 72.69 80 VAL A O 1
ATOM 611 N N . THR A 1 81 ? 16.526 -5.200 -23.038 1.00 79.94 81 THR A N 1
ATOM 612 C CA . THR A 1 81 ? 17.463 -5.935 -22.170 1.00 79.94 81 THR A CA 1
ATOM 613 C C . THR A 1 81 ? 18.658 -5.04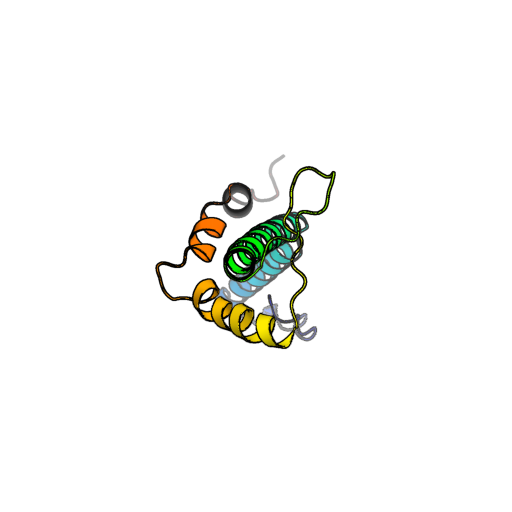1 -21.870 1.00 79.94 81 THR A C 1
ATOM 615 O O . THR A 1 81 ? 19.361 -4.630 -22.792 1.00 79.94 81 THR A O 1
ATOM 618 N N . LEU A 1 82 ? 18.897 -4.738 -20.592 1.00 81.31 82 LEU A N 1
ATOM 619 C CA . LEU A 1 82 ? 19.980 -3.855 -20.156 1.00 81.31 82 LEU A CA 1
ATOM 620 C C . LEU A 1 82 ? 20.895 -4.547 -19.143 1.00 81.31 82 LEU A C 1
ATOM 622 O O . LEU A 1 82 ? 20.424 -5.348 -18.334 1.00 81.31 82 LEU A O 1
ATOM 626 N N . PRO A 1 83 ? 22.198 -4.217 -19.127 1.00 86.62 83 PRO A N 1
ATOM 627 C CA . PRO A 1 83 ? 23.081 -4.636 -18.048 1.00 86.62 83 PRO A CA 1
ATOM 628 C C . PRO A 1 83 ? 22.601 -4.073 -16.705 1.00 86.62 83 PRO A C 1
ATOM 630 O O . PRO A 1 83 ? 22.330 -2.877 -16.601 1.00 86.62 83 PRO A O 1
ATOM 633 N N . MET A 1 84 ? 22.601 -4.895 -15.651 1.00 86.81 84 MET A N 1
ATOM 634 C CA . MET A 1 84 ? 22.227 -4.469 -14.290 1.00 86.81 84 MET A CA 1
ATOM 635 C C . MET A 1 84 ? 22.991 -3.226 -13.812 1.00 86.81 84 MET A C 1
ATOM 637 O O . MET A 1 84 ? 22.419 -2.380 -13.133 1.00 86.81 84 MET A O 1
ATOM 641 N N . ALA A 1 85 ? 24.251 -3.061 -14.229 1.00 91.50 85 ALA A N 1
ATOM 642 C CA . ALA A 1 85 ? 25.065 -1.885 -13.912 1.00 91.50 85 ALA A CA 1
ATOM 643 C C . ALA A 1 85 ? 24.419 -0.551 -14.339 1.00 91.50 85 ALA A C 1
ATOM 645 O O . ALA A 1 85 ? 24.640 0.464 -13.686 1.00 91.50 85 ALA A O 1
ATOM 646 N N . LYS A 1 86 ? 23.602 -0.553 -15.402 1.00 85.38 86 LYS A N 1
ATOM 647 C CA . LYS A 1 86 ? 22.835 0.620 -15.845 1.00 85.38 86 LYS A CA 1
ATOM 648 C C . LYS A 1 86 ? 21.519 0.807 -15.088 1.00 85.38 86 LYS A C 1
ATOM 650 O O . LYS A 1 86 ? 21.042 1.929 -14.981 1.00 85.38 86 LYS A O 1
ATOM 655 N N . VAL A 1 87 ? 20.944 -0.269 -14.551 1.00 88.56 87 VAL A N 1
ATOM 656 C CA . VAL A 1 87 ? 19.682 -0.222 -13.796 1.00 88.56 87 VAL A CA 1
ATOM 657 C C . VAL A 1 87 ? 19.889 0.362 -12.399 1.00 88.56 87 VAL A C 1
ATOM 659 O O . VAL A 1 87 ? 19.057 1.130 -11.925 1.00 88.56 87 VAL A O 1
ATOM 662 N N . ILE A 1 88 ? 21.023 0.048 -11.764 1.00 90.38 88 ILE A N 1
ATOM 663 C CA . ILE A 1 88 ? 21.381 0.506 -10.413 1.00 90.38 88 ILE A CA 1
ATOM 664 C C . ILE A 1 88 ? 21.232 2.029 -10.229 1.00 90.38 88 ILE A C 1
ATOM 666 O O . ILE A 1 88 ? 20.514 2.423 -9.311 1.00 90.38 88 ILE A O 1
ATOM 670 N N . PRO A 1 89 ? 21.851 2.905 -11.050 1.00 91.06 89 PRO A N 1
ATOM 671 C CA . PRO A 1 89 ? 21.739 4.350 -10.844 1.00 91.06 89 PRO A CA 1
ATOM 672 C C . PRO A 1 89 ? 20.314 4.873 -11.055 1.00 91.06 89 PRO A C 1
ATOM 674 O O . PRO A 1 89 ? 19.897 5.774 -10.332 1.00 91.06 89 PRO A O 1
ATOM 677 N N . VAL A 1 90 ? 19.554 4.293 -11.993 1.00 90.69 90 VAL A N 1
ATOM 678 C CA . VAL A 1 90 ? 18.155 4.676 -12.245 1.00 90.69 90 VAL A CA 1
ATOM 679 C C . VAL A 1 90 ? 17.290 4.336 -11.036 1.00 90.69 90 VAL A C 1
ATOM 681 O O . VAL A 1 90 ? 16.601 5.211 -10.521 1.00 90.69 90 VAL A O 1
ATOM 684 N N . MET A 1 91 ? 17.387 3.104 -10.528 1.00 91.56 91 MET A N 1
ATOM 685 C CA . MET A 1 91 ? 16.675 2.675 -9.318 1.00 91.56 91 MET A CA 1
ATOM 686 C C . MET A 1 91 ? 17.081 3.499 -8.093 1.00 91.56 91 MET A C 1
ATOM 688 O O . MET A 1 91 ? 16.223 3.922 -7.325 1.00 91.56 91 MET A O 1
ATOM 692 N N . ASN A 1 92 ? 18.374 3.789 -7.926 1.00 91.81 92 ASN A N 1
ATOM 693 C CA . ASN A 1 92 ? 18.853 4.612 -6.817 1.00 91.81 92 ASN A CA 1
ATOM 694 C C . ASN A 1 92 ? 18.314 6.050 -6.889 1.00 91.81 92 ASN A C 1
ATOM 696 O O . ASN A 1 92 ? 18.089 6.668 -5.857 1.00 91.81 92 ASN A O 1
ATOM 700 N N . GLY A 1 93 ? 18.063 6.581 -8.089 1.00 90.56 93 GLY A N 1
ATOM 701 C CA . GLY A 1 93 ? 17.427 7.886 -8.268 1.00 90.56 93 GLY A CA 1
ATOM 702 C C . GLY A 1 93 ? 15.963 7.929 -7.813 1.00 90.56 93 GLY A C 1
ATOM 703 O O . GLY A 1 93 ? 15.506 8.974 -7.349 1.00 90.56 93 GLY A O 1
ATOM 704 N N . GLN A 1 94 ? 15.244 6.803 -7.882 1.00 90.38 94 GLN A N 1
ATOM 705 C CA . GLN A 1 94 ? 13.820 6.731 -7.528 1.00 90.38 94 GLN A CA 1
ATOM 706 C C . GLN A 1 94 ? 13.563 6.993 -6.042 1.00 90.38 94 GLN A C 1
ATOM 708 O O . GLN A 1 94 ? 12.528 7.558 -5.699 1.00 90.38 94 GLN A O 1
ATOM 713 N N . ILE A 1 95 ? 14.517 6.688 -5.151 1.00 89.62 95 ILE A N 1
ATOM 714 C CA . ILE A 1 95 ? 14.363 6.954 -3.710 1.00 89.62 95 ILE A CA 1
ATOM 715 C C . ILE A 1 95 ? 14.103 8.438 -3.422 1.00 89.62 95 ILE A C 1
ATOM 717 O O . ILE A 1 95 ? 13.323 8.773 -2.535 1.00 89.62 95 ILE A O 1
ATOM 721 N N . HIS A 1 96 ? 14.707 9.330 -4.212 1.00 87.88 96 HIS A N 1
ATOM 722 C CA . HIS A 1 96 ? 14.541 10.771 -4.063 1.00 87.88 96 HIS A CA 1
ATOM 723 C C . HIS A 1 96 ? 13.175 11.265 -4.537 1.00 87.88 96 HIS A C 1
ATOM 725 O O . HIS A 1 96 ? 12.780 12.355 -4.145 1.00 87.88 96 HIS A O 1
ATOM 731 N N . GLN A 1 97 ? 12.475 10.489 -5.369 1.00 85.50 97 GLN A N 1
ATOM 732 C CA . GLN A 1 97 ? 11.122 10.794 -5.838 1.00 85.50 97 GLN A CA 1
ATOM 733 C C . GLN A 1 97 ? 10.068 10.166 -4.920 1.00 85.50 97 GLN A C 1
ATOM 735 O O . GLN A 1 97 ? 9.122 10.837 -4.521 1.00 85.50 97 GLN A O 1
ATOM 740 N N . ILE A 1 9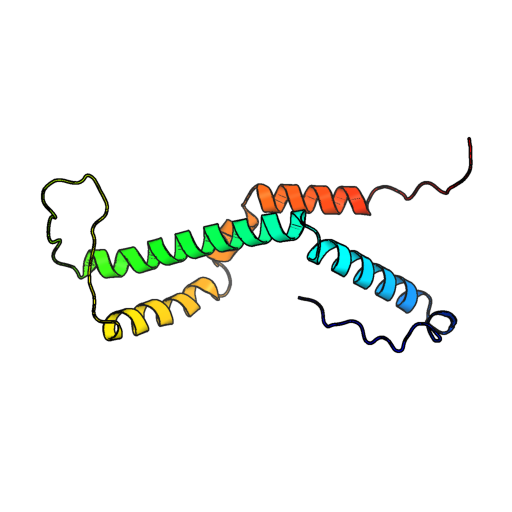8 ? 10.264 8.903 -4.526 1.00 87.81 98 ILE A N 1
ATOM 741 C CA . ILE A 1 98 ? 9.353 8.170 -3.634 1.00 87.81 98 ILE A CA 1
ATOM 742 C C . ILE A 1 98 ? 9.327 8.808 -2.241 1.00 87.81 98 ILE A C 1
ATOM 744 O O . ILE A 1 98 ? 8.258 8.954 -1.656 1.00 87.81 98 ILE A O 1
ATOM 748 N N . CYS A 1 99 ? 10.486 9.215 -1.719 1.00 86.25 99 CYS A N 1
ATOM 749 C CA . CYS A 1 99 ? 10.629 9.774 -0.373 1.00 86.25 99 CYS A CA 1
ATOM 750 C C . CYS A 1 99 ? 10.857 11.295 -0.380 1.00 86.25 99 CYS A C 1
ATOM 752 O O . CYS A 1 99 ? 11.427 11.825 0.572 1.00 86.25 99 CYS A O 1
ATOM 754 N N . SER A 1 100 ? 10.473 12.002 -1.450 1.00 84.56 100 SER A N 1
ATOM 755 C CA . SER A 1 100 ? 10.629 13.458 -1.506 1.00 84.56 100 SER A CA 1
ATOM 756 C C . SER A 1 100 ? 9.738 14.149 -0.472 1.00 84.56 100 SER A C 1
ATOM 758 O O . SER A 1 100 ? 8.625 13.688 -0.193 1.00 84.56 100 SER A O 1
ATOM 760 N N . ASP A 1 101 ? 10.181 15.307 0.017 1.00 79.75 101 ASP A N 1
ATOM 761 C CA . ASP A 1 101 ? 9.309 16.231 0.743 1.00 79.75 101 ASP A CA 1
ATOM 762 C C . ASP A 1 101 ? 8.185 16.763 -0.169 1.00 79.75 101 ASP A C 1
ATOM 764 O O . ASP A 1 101 ? 8.209 16.606 -1.396 1.00 79.75 101 ASP A O 1
ATOM 768 N N . SER A 1 102 ? 7.169 17.381 0.442 1.00 73.44 102 SER A N 1
ATOM 769 C CA . SER A 1 102 ? 6.006 17.925 -0.270 1.00 73.44 102 SER A CA 1
ATOM 770 C C . SER A 1 102 ? 6.418 18.925 -1.367 1.00 73.44 102 SER A C 1
ATOM 772 O O . SER A 1 102 ? 7.207 19.831 -1.082 1.00 73.44 102 SER A O 1
ATOM 774 N N . PRO A 1 103 ? 5.856 18.841 -2.592 1.00 77.06 103 PRO A N 1
ATOM 775 C CA . PRO A 1 103 ? 4.793 17.931 -3.034 1.00 77.06 103 PRO A CA 1
ATOM 776 C C . PRO A 1 103 ? 5.319 16.581 -3.558 1.00 77.06 103 PRO A C 1
ATOM 778 O O . PRO A 1 103 ? 6.029 16.526 -4.560 1.00 77.06 103 PRO A O 1
ATOM 781 N N . ASN A 1 104 ? 4.880 15.482 -2.937 1.00 87.31 104 ASN A N 1
ATOM 782 C CA . ASN A 1 104 ? 5.223 14.117 -3.334 1.00 87.31 104 ASN A CA 1
ATOM 783 C C . ASN A 1 104 ? 4.051 13.463 -4.088 1.00 87.31 104 ASN A C 1
ATOM 785 O O . ASN A 1 104 ? 3.001 13.187 -3.502 1.00 87.31 104 ASN A O 1
ATOM 789 N N . LYS A 1 105 ? 4.232 13.219 -5.392 1.00 85.12 105 LYS A N 1
ATOM 790 C CA . LYS A 1 105 ? 3.183 12.656 -6.261 1.00 85.12 105 LYS A CA 1
ATOM 791 C C . LYS A 1 105 ? 2.784 11.233 -5.867 1.00 85.12 105 LYS A C 1
ATOM 793 O O . LYS A 1 105 ? 1.605 10.914 -5.945 1.00 85.12 105 LYS A O 1
ATOM 798 N N . TYR A 1 106 ? 3.732 10.418 -5.398 1.00 86.06 106 TYR A N 1
ATOM 799 C CA . TYR A 1 106 ? 3.455 9.051 -4.947 1.00 86.06 106 TYR A CA 1
ATOM 800 C C . TYR A 1 106 ? 2.496 9.059 -3.757 1.00 86.06 106 TYR A C 1
ATOM 802 O O . TYR A 1 106 ? 1.460 8.401 -3.777 1.00 86.06 106 TYR A O 1
ATOM 810 N N . VAL A 1 107 ? 2.803 9.864 -2.738 1.00 89.50 107 VAL A N 1
ATOM 811 C CA . VAL A 1 107 ? 1.958 9.970 -1.540 1.00 89.50 107 VAL A CA 1
ATOM 812 C C . VAL A 1 107 ? 0.589 10.559 -1.886 1.00 89.50 107 VAL A C 1
ATOM 814 O O . VAL A 1 107 ? -0.426 10.072 -1.397 1.00 89.50 107 VAL A O 1
ATOM 817 N N . GLN A 1 108 ? 0.536 11.576 -2.751 1.00 90.00 108 GLN A N 1
ATOM 818 C CA . GLN A 1 108 ? -0.733 12.170 -3.185 1.00 90.00 108 GLN A CA 1
ATOM 819 C C . GLN A 1 108 ? -1.636 11.164 -3.903 1.00 90.00 108 GLN A C 1
ATOM 821 O O . GLN A 1 108 ? -2.833 11.132 -3.630 1.00 90.00 108 GLN A O 1
ATOM 826 N N . GLU A 1 109 ? -1.084 10.335 -4.788 1.00 90.44 109 GLU A N 1
ATOM 827 C CA . GLU A 1 109 ? -1.858 9.310 -5.491 1.00 90.44 109 GLU A CA 1
ATOM 828 C C . GLU A 1 109 ? -2.420 8.267 -4.527 1.00 90.44 109 GLU A C 1
ATOM 830 O O . GLU A 1 109 ? -3.614 7.978 -4.594 1.00 90.44 109 GLU A O 1
ATOM 835 N N . LEU A 1 110 ? -1.618 7.797 -3.566 1.00 92.25 110 LEU A N 1
ATOM 836 C CA . LEU A 1 110 ? -2.082 6.877 -2.523 1.00 92.25 110 LEU A CA 1
ATOM 837 C C . LEU A 1 110 ? -3.215 7.469 -1.674 1.00 92.25 110 LEU A C 1
ATOM 839 O O . LEU A 1 110 ? -4.210 6.794 -1.418 1.00 92.25 110 LEU A O 1
ATOM 843 N N . LEU A 1 111 ? -3.111 8.744 -1.282 1.00 90.94 111 LEU A N 1
ATOM 844 C CA . LEU A 1 111 ? -4.159 9.442 -0.522 1.00 90.94 111 LEU A CA 1
ATOM 845 C C . LEU A 1 111 ? -5.451 9.651 -1.330 1.00 90.94 111 LEU A C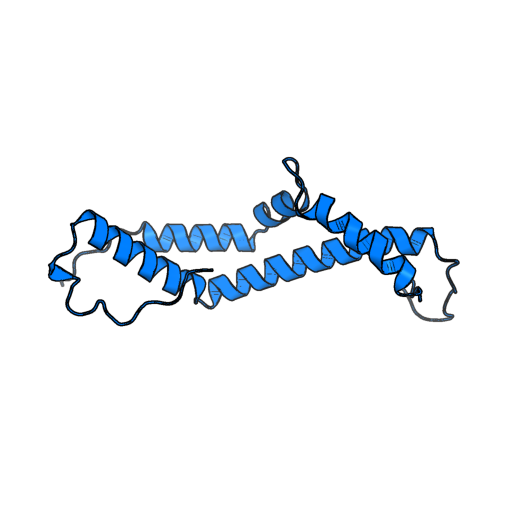 1
ATOM 847 O O . LEU A 1 111 ? -6.521 9.873 -0.757 1.00 90.94 111 LEU A O 1
ATOM 851 N N . LEU A 1 112 ? -5.368 9.616 -2.661 1.00 94.19 112 LEU A N 1
ATOM 852 C CA . LEU A 1 112 ? -6.515 9.798 -3.545 1.00 94.19 112 LEU A CA 1
ATOM 853 C C . LEU A 1 112 ? -7.227 8.488 -3.904 1.00 94.19 112 LEU A C 1
ATOM 855 O O . LEU A 1 112 ? -8.371 8.576 -4.360 1.00 94.19 112 LEU A O 1
ATOM 859 N N . MET A 1 113 ? -6.616 7.323 -3.657 1.00 95.56 113 MET A N 1
ATOM 860 C CA . MET A 1 113 ? -7.202 6.009 -3.941 1.00 95.56 113 MET A CA 1
ATOM 861 C C . MET A 1 113 ? -8.535 5.809 -3.209 1.00 95.56 113 MET A C 1
ATOM 863 O O . MET A 1 113 ? -8.626 5.979 -1.993 1.00 95.56 113 MET A O 1
ATOM 867 N N . GLU A 1 114 ? -9.566 5.391 -3.946 1.00 96.62 114 GLU A N 1
ATOM 868 C CA . GLU A 1 114 ? -10.907 5.145 -3.392 1.00 96.62 114 GLU A CA 1
ATOM 869 C C . GLU A 1 114 ? -10.878 4.076 -2.298 1.00 96.62 114 GLU A C 1
ATOM 871 O O . GLU A 1 114 ? -11.398 4.305 -1.215 1.00 96.62 114 GLU A O 1
ATOM 876 N N . CYS A 1 115 ? -10.142 2.977 -2.499 1.00 95.56 115 CYS A N 1
ATOM 877 C CA . CYS A 1 115 ? -10.054 1.915 -1.495 1.00 95.56 115 CYS A CA 1
ATOM 878 C C . CYS A 1 115 ? -9.457 2.376 -0.156 1.00 95.56 115 CYS A C 1
ATOM 880 O O . CYS A 1 115 ? -9.819 1.833 0.882 1.00 95.56 115 CYS A O 1
ATOM 882 N N . VAL A 1 116 ? -8.557 3.366 -0.164 1.00 97.00 116 VAL A N 1
ATOM 883 C CA . VAL A 1 116 ? -7.990 3.942 1.065 1.00 97.00 116 VAL A CA 1
ATOM 884 C C . VAL A 1 116 ? -9.030 4.807 1.772 1.00 97.00 116 VAL A C 1
ATOM 886 O O . VAL A 1 116 ? -9.159 4.738 2.992 1.00 97.00 116 VAL A O 1
ATOM 889 N N . LYS A 1 117 ? -9.799 5.595 1.012 1.00 97.38 117 LYS A N 1
ATOM 890 C CA . LYS A 1 117 ? -10.875 6.443 1.543 1.00 97.38 117 LYS A CA 1
ATOM 891 C C . LYS A 1 117 ? -12.021 5.615 2.117 1.00 97.38 117 LYS A C 1
ATOM 893 O O . LYS A 1 117 ? -12.457 5.899 3.227 1.00 97.38 117 LYS A O 1
ATOM 898 N N . ASP A 1 118 ? -12.457 4.587 1.397 1.00 97.50 118 ASP A N 1
ATOM 899 C CA . ASP A 1 118 ? -13.530 3.688 1.827 1.00 97.50 118 ASP A CA 1
ATOM 900 C C . ASP A 1 118 ? -13.122 2.923 3.085 1.00 97.50 118 ASP A C 1
ATOM 902 O O . ASP A 1 118 ? -13.881 2.849 4.047 1.00 97.50 118 ASP A O 1
ATOM 906 N N . PHE A 1 119 ? -11.882 2.423 3.128 1.00 97.25 119 PHE A N 1
ATOM 907 C CA . PHE A 1 119 ? -11.349 1.793 4.330 1.00 97.25 119 PHE A CA 1
ATOM 908 C C . PHE A 1 119 ? -11.327 2.763 5.513 1.00 97.25 119 PHE A C 1
ATOM 910 O O . PHE A 1 119 ? -11.831 2.429 6.579 1.00 97.25 119 PHE A O 1
ATOM 917 N N . ALA A 1 120 ? -10.818 3.984 5.329 1.00 96.62 120 ALA A N 1
ATOM 918 C CA . ALA A 1 120 ? -10.809 4.990 6.387 1.00 96.62 120 ALA A CA 1
ATOM 919 C C . ALA A 1 120 ? -12.226 5.345 6.875 1.00 96.62 120 ALA A C 1
ATOM 921 O O . ALA A 1 120 ? -12.422 5.528 8.076 1.00 96.62 120 ALA A O 1
ATOM 922 N N . ALA A 1 121 ? -13.209 5.410 5.972 1.00 96.75 121 ALA A N 1
ATOM 923 C CA . ALA A 1 121 ? -14.608 5.628 6.322 1.00 96.75 121 ALA A CA 1
ATOM 924 C C . ALA A 1 121 ? -15.176 4.462 7.145 1.00 96.75 121 ALA A C 1
ATOM 926 O O . ALA A 1 121 ? -15.775 4.711 8.187 1.00 96.75 121 ALA A O 1
ATOM 927 N N . ASN A 1 122 ? -14.914 3.213 6.744 1.00 95.31 122 ASN A N 1
ATOM 928 C CA . ASN A 1 122 ? -15.350 2.021 7.477 1.00 95.31 122 ASN A CA 1
ATOM 929 C C . ASN A 1 122 ? -14.732 1.956 8.880 1.00 95.31 122 ASN A C 1
ATOM 931 O O . ASN A 1 122 ? -15.432 1.665 9.848 1.00 95.31 122 ASN A O 1
ATOM 935 N N . VAL A 1 123 ? -13.436 2.270 9.009 1.00 95.62 123 VAL A N 1
ATOM 936 C CA . VAL A 1 123 ? -12.770 2.366 10.317 1.00 95.62 123 VAL A CA 1
ATOM 937 C C . VAL A 1 123 ? -13.426 3.458 11.155 1.00 95.62 123 VAL A C 1
ATOM 939 O O . VAL A 1 123 ? -13.826 3.213 12.289 1.00 95.62 123 VAL A O 1
ATOM 942 N N . TYR A 1 124 ? -13.586 4.660 10.604 1.00 95.50 124 TYR A N 1
ATOM 943 C CA . TYR A 1 124 ? -14.202 5.761 11.337 1.00 95.50 124 TYR A CA 1
ATOM 944 C C . TYR A 1 124 ? -15.625 5.423 11.793 1.00 95.50 124 TYR A C 1
ATOM 946 O O . TYR A 1 124 ? -15.978 5.686 12.939 1.00 95.50 124 TYR A O 1
ATOM 954 N N . GLU A 1 125 ? -16.437 4.815 10.932 1.00 95.50 125 GLU A N 1
ATOM 955 C CA . GLU A 1 125 ? -17.787 4.372 11.270 1.00 95.50 125 GLU A CA 1
ATOM 956 C C . GLU A 1 125 ? -17.771 3.336 12.403 1.00 95.50 125 GLU A C 1
ATOM 958 O O . GLU A 1 125 ? -18.459 3.530 13.404 1.00 95.50 125 GLU A O 1
ATOM 963 N N . ALA A 1 126 ? -16.934 2.299 12.308 1.00 92.94 126 ALA A N 1
ATOM 964 C CA . ALA A 1 126 ? -16.845 1.245 13.319 1.00 92.94 126 ALA A CA 1
ATOM 965 C C . ALA A 1 126 ? -16.487 1.779 14.718 1.00 92.94 126 ALA A C 1
ATOM 967 O O . ALA A 1 126 ? -17.067 1.340 15.709 1.00 92.94 126 ALA A O 1
ATOM 968 N N . PHE A 1 127 ? -15.574 2.752 14.805 1.00 91.94 127 PHE A N 1
ATOM 969 C CA . PHE A 1 127 ? -15.117 3.316 16.084 1.00 91.94 127 PHE A CA 1
ATOM 970 C C . PHE A 1 127 ? -15.907 4.550 16.554 1.00 91.94 127 PHE A C 1
ATOM 972 O O . PHE A 1 127 ? -15.704 5.009 17.679 1.00 91.94 127 PHE A O 1
ATOM 979 N N . SER A 1 128 ? -16.801 5.107 15.727 1.00 91.38 128 SER A N 1
ATOM 980 C CA . SER A 1 128 ? -17.629 6.272 16.089 1.00 91.38 128 SER A CA 1
ATOM 981 C C . SER A 1 128 ? -19.049 5.915 16.528 1.00 91.38 128 SER A C 1
ATOM 983 O O . SER A 1 128 ? -19.722 6.750 17.139 1.00 91.38 128 SER A O 1
ATOM 985 N N . GLN A 1 129 ? -19.515 4.690 16.262 1.00 84.19 129 GLN A N 1
ATOM 986 C CA . GLN A 1 129 ? -20.783 4.203 16.799 1.00 84.19 129 GLN A CA 1
ATOM 987 C C . GLN A 1 129 ? -20.691 4.103 18.330 1.00 84.19 129 GLN A C 1
ATOM 989 O O . GLN A 1 129 ? -19.788 3.472 18.880 1.00 84.19 129 GLN A O 1
ATOM 994 N N . ALA A 1 130 ? -21.619 4.753 19.042 1.00 59.50 130 ALA A N 1
ATOM 995 C CA . ALA A 1 130 ? -21.693 4.655 20.494 1.00 59.50 130 ALA A CA 1
ATOM 996 C C . ALA A 1 130 ? -21.955 3.195 20.877 1.00 59.50 130 ALA A C 1
ATOM 998 O O . ALA A 1 130 ? -22.976 2.629 20.495 1.00 59.50 130 ALA A O 1
ATOM 999 N N . GLN A 1 131 ? -21.028 2.593 21.617 1.00 55.78 131 GLN A N 1
ATOM 1000 C CA . GLN A 1 131 ? -21.154 1.244 22.150 1.00 55.78 131 GLN A CA 1
ATOM 1001 C C . GLN A 1 131 ? -22.417 1.190 23.035 1.00 55.78 131 GLN A C 1
ATOM 1003 O O . GLN A 1 131 ? -22.406 1.678 24.167 1.00 55.78 131 GLN A O 1
ATOM 1008 N N . GLU A 1 132 ? -23.537 0.695 22.496 1.00 47.72 132 GLU A N 1
ATOM 1009 C CA . GLU A 1 132 ? -24.803 0.600 23.227 1.00 47.72 132 GLU A CA 1
ATOM 1010 C C . GLU A 1 132 ? -24.584 -0.313 24.449 1.00 47.72 132 GLU A C 1
ATOM 1012 O O . GLU A 1 132 ? -24.057 -1.422 24.298 1.00 47.72 132 GLU A O 1
ATOM 1017 N N . PRO A 1 133 ? -24.900 0.138 25.678 1.00 47.38 133 PRO A N 1
ATOM 1018 C CA . PRO A 1 133 ? -24.652 -0.658 26.871 1.00 47.38 133 PRO A CA 1
ATOM 1019 C C . PRO A 1 133 ? -25.450 -1.973 26.809 1.00 47.38 133 PRO A C 1
ATOM 1021 O O . PRO A 1 133 ? -26.629 -1.958 26.447 1.00 47.38 133 PRO A O 1
ATOM 1024 N N . PRO A 1 134 ? -24.852 -3.119 27.187 1.00 52.38 134 PRO A N 1
ATOM 1025 C CA . PRO A 1 134 ? -25.538 -4.400 27.152 1.00 52.38 134 PRO A CA 1
ATOM 1026 C C . PRO A 1 134 ? -26.589 -4.438 28.266 1.00 52.38 134 PRO A C 1
ATOM 1028 O O . PRO A 1 134 ? -26.269 -4.668 29.431 1.00 52.38 134 PRO A O 1
ATOM 1031 N N . GLY A 1 135 ? -27.853 -4.209 27.908 1.00 58.84 135 GLY A N 1
ATOM 1032 C CA . GLY A 1 135 ? -28.991 -4.463 28.787 1.00 58.84 135 GLY A CA 1
ATOM 1033 C C . GLY A 1 135 ? -30.155 -3.503 28.594 1.00 58.84 135 GLY A C 1
ATOM 1034 O O . GLY A 1 135 ? -30.247 -2.521 29.322 1.00 58.84 135 GLY A O 1
ATOM 1035 N N . LEU A 1 136 ? -31.060 -3.835 27.666 1.00 45.59 136 LEU A N 1
ATOM 1036 C CA . LEU A 1 136 ? -32.510 -3.588 27.757 1.00 45.59 136 LEU A CA 1
ATOM 1037 C C . LEU A 1 136 ? -33.227 -4.224 26.548 1.00 45.59 136 LEU A C 1
ATOM 1039 O O . LEU A 1 136 ? -33.602 -3.541 25.600 1.00 45.59 136 LEU A O 1
ATOM 1043 N N . ALA A 1 137 ? -33.416 -5.545 26.600 1.00 43.81 137 ALA A N 1
ATOM 1044 C CA . ALA A 1 137 ? -34.498 -6.269 25.928 1.00 43.81 137 ALA A CA 1
ATOM 1045 C C . ALA A 1 137 ? -34.774 -7.575 26.684 1.00 43.81 137 ALA A C 1
ATOM 1047 O O . ALA A 1 137 ? -33.786 -8.266 27.021 1.00 43.81 137 ALA A O 1
#

Sequence (137 aa):
MLPEEEEEKLDQASSLSQDDQVLQKLLSETRDMIESVDFQTVLSKCLEASFTRLCDEVGVFFSAEGNAVAADGDMGVPKVTLPMAKVIPVMNGQIHQICSDSPNKYVQELLLMECVKDFAANVYEAFSQAQEPPGLA

Foldseek 3Di:
DDDDDDPPPPVCLVVDDPVVVVVVVVVVVVVCVCVDPLVVVLVVVLVVVLVVVLCVQLVVVQVVVDPQPPPPDDPDDRDDDDDVVVSVVSNVVVCCQCVPDPPRPSVVVSVVDPSVVVSVVVVCVVVVPDPDDPDDD

pLDDT: mean 81.12, std 16.67, range [43.81, 98.0]